Protein 3RKV (pdb70)

Sequence (147 aa):
LKSVEALRQKGNELFVQKDYKEAIDAYRDALTRLDTLILREKPGEPEWVELDRKNIPLYANMSQCYLNIGDLHEAEETSSEVLKREETNEKALFRRAKARIAAWKLDEAEEDLKLLLRRNHPAAASVVAREMKIVTERRAEKKADSRV

InterPro domains:
  IPR011990 Tetratricopeptide-like helical domain superfamily [G3DSA:1.25.40.10] (182-342)
  IPR011990 Tetratricopeptide-like helical domain superfamily [SSF48452] (187-310)
  IPR019734 Tetratricopeptide repeat [PF13181] (244-275)
  IPR019734 Tetratricopeptide repeat [SM00028] (191-224)
  IPR019734 Tetratricopeptide repeat [SM00028] (243-276)
  IPR019734 Tetratricopeptide repeat [SM00028] (277-310)
  IPR039663 AIP/AIPL1/TTC9 [PTHR11242] (50-342)
  IPR046357 Peptidyl-prolyl cis-trans isomerase domain superfamily [G3DSA:3.10.50.40] (4-178)
  IPR056277 AIP/AIPL, N-terminal FKBP-type PPIase domain [PF23322] (7-168)

Solvent-accessible surface area: 9041 Å² total; per-residue (Å²): 114,184,61,8,77,55,34,66,78,113,0,47,107,35,61,115,115,161,65,50,151,87,0,11,92,8,1,98,57,0,18,83,100,0,72,65,36,11,141,182,62,157,112,52,88,97,103,76,64,105,25,13,99,88,10,16,53,2,38,20,36,0,0,40,0,21,31,66,76,54,46,53,114,53,2,12,74,4,1,25,38,1,15,148,80,59,136,55,37,73,136,3,0,46,46,36,0,82,0,26,8,48,33,107,80,17,102,67,0,32,108,3,0,114,46,2,72,176,59,48,104,104,9,51,86,50,8,66,118,5,50,127,60,1,79,78,69,94,61,86,120,137,60,99,73,205,156

Structure (mmCIF, N/CA/C/O backbone):
data_3RKV
#
_entry.id   3RKV
#
_cell.length_a   42.025
_cell.length_b   84.674
_cell.length_c   110.731
_cell.angle_alpha   90.000
_cell.angle_beta   90.000
_cell.angle_gamma   90.000
#
_symmetry.space_group_name_H-M   'I 2 2 2'
#
loop_
_entity.id
_entity.type
_entity.pdbx_description
1 polymer 'putative peptidylprolyl isomerase'
2 water water
#
loop_
_atom_site.group_PDB
_atom_site.id
_atom_site.type_symbol
_atom_site.label_atom_id
_atom_site.label_alt_id
_atom_site.label_comp_id
_atom_site.label_asym_id
_atom_site.label_entity_id
_atom_sit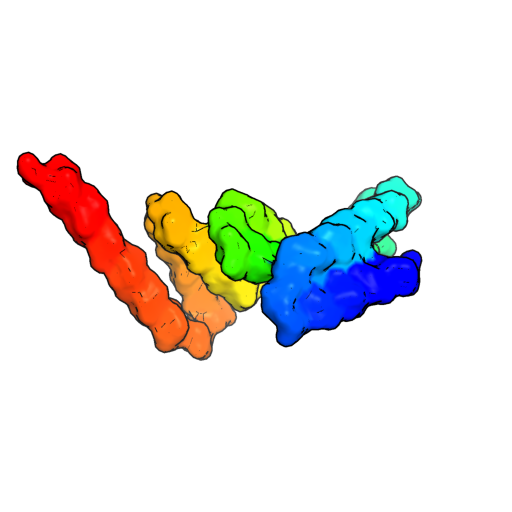e.label_seq_id
_atom_site.pdbx_PDB_ins_code
_atom_site.Cartn_x
_atom_site.Cartn_y
_atom_site.Cartn_z
_atom_site.occupancy
_atom_site.B_iso_or_equiv
_atom_site.auth_seq_id
_atom_site.auth_comp_id
_atom_site.auth_asym_id
_atom_site.auth_atom_id
_atom_site.pdbx_PDB_model_num
ATOM 1 N N . LEU A 1 8 ? 11.031 37.198 49.329 1.00 91.89 188 LEU A N 1
ATOM 2 C CA . LEU A 1 8 ? 10.044 36.236 48.714 1.00 89.48 188 LEU A CA 1
ATOM 3 C C . LEU A 1 8 ? 8.709 36.908 48.310 1.00 87.90 188 LEU A C 1
ATOM 4 O O . LEU A 1 8 ? 8.067 36.490 47.350 1.00 84.93 188 LEU A O 1
ATOM 9 N N . LYS A 1 9 ? 8.298 37.925 49.064 1.00 90.60 189 LYS A N 1
ATOM 10 C CA . LYS A 1 9 ? 7.197 38.819 48.677 1.00 89.97 189 LYS A CA 1
ATOM 11 C C . LYS A 1 9 ? 7.757 40.126 48.069 1.00 89.27 189 LYS A C 1
ATOM 12 O O . LYS A 1 9 ? 7.009 40.931 47.514 1.00 88.86 189 LYS A O 1
ATOM 18 N N . SER A 1 10 ? 9.062 40.337 48.194 1.00 89.12 190 SER A N 1
ATOM 19 C CA . SER A 1 10 ? 9.756 41.348 47.409 1.00 88.28 190 SER A CA 1
ATOM 20 C C . SER A 1 10 ? 9.747 40.959 45.940 1.00 83.06 190 SER A C 1
ATOM 21 O O . SER A 1 10 ? 9.800 41.818 45.064 1.00 82.76 190 SER A O 1
ATOM 24 N N . VAL A 1 11 ? 9.699 39.657 45.677 1.00 79.10 191 VAL A N 1
ATOM 25 C CA . VAL A 1 11 ? 9.757 39.135 44.318 1.00 74.44 191 VAL A CA 1
ATOM 26 C C . VAL A 1 11 ? 8.369 39.132 43.698 1.00 71.32 191 VAL A C 1
ATOM 27 O O . VAL A 1 11 ? 8.192 39.478 42.542 1.00 68.73 191 VAL A O 1
ATOM 31 N N . GLU A 1 12 ? 7.388 38.695 44.465 1.00 70.91 192 GLU A N 1
ATOM 32 C CA . GLU A 1 12 ? 6.042 38.764 44.000 1.00 69.34 192 GLU A CA 1
ATOM 33 C C . GLU A 1 12 ? 5.767 40.232 43.609 1.00 69.21 192 GLU A C 1
ATOM 34 O O . GLU A 1 12 ? 5.238 40.499 42.548 1.00 66.87 192 GLU A O 1
ATOM 40 N N . ALA A 1 13 ? 6.197 41.176 44.430 1.00 71.41 193 ALA A N 1
ATOM 41 C CA . ALA A 1 13 ? 5.882 42.582 44.196 1.00 73.01 193 ALA A CA 1
ATOM 42 C C . ALA A 1 13 ? 6.441 43.050 42.868 1.00 70.87 193 ALA A C 1
ATOM 43 O O . ALA A 1 13 ? 5.791 43.783 42.110 1.00 71.33 193 ALA A O 1
ATOM 45 N N . LEU A 1 14 ? 7.658 42.646 42.581 1.00 69.16 194 LEU A N 1
ATOM 46 C CA . LEU A 1 14 ? 8.272 43.069 41.338 1.00 67.60 194 LEU A CA 1
ATOM 47 C C . LEU A 1 14 ? 7.674 42.341 40.125 1.00 63.53 194 LEU A C 1
ATOM 48 O O . LEU A 1 14 ? 7.594 42.910 39.037 1.00 61.86 194 LEU A O 1
ATOM 53 N N . ARG A 1 15 ? 7.251 41.091 40.314 1.00 61.40 195 ARG A N 1
ATOM 54 C CA . ARG A 1 15 ? 6.526 40.402 39.253 1.00 59.05 195 ARG A CA 1
ATOM 55 C C . ARG A 1 15 ? 5.306 41.249 38.896 1.00 59.04 195 ARG A C 1
ATOM 56 O O . ARG A 1 15 ? 5.056 41.586 37.737 1.00 57.73 195 ARG A O 1
ATOM 64 N N . GLN A 1 16 ? 4.583 41.610 39.935 1.00 60.73 196 GLN A N 1
ATOM 65 C CA . GLN A 1 16 ? 3.416 42.443 39.801 1.00 61.95 196 GLN A CA 1
ATOM 66 C C . GLN A 1 16 ? 3.669 43.792 39.156 1.00 63.05 196 GLN A C 1
ATOM 67 O O . GLN A 1 16 ? 2.822 44.247 38.386 1.00 63.25 196 GLN A O 1
ATOM 73 N N . LYS A 1 17 ? 4.810 44.409 39.461 1.00 64.14 197 LYS A N 1
ATOM 74 C CA . LYS A 1 17 ? 5.187 45.656 38.829 1.00 66.21 197 LYS A CA 1
ATOM 75 C C . LYS A 1 17 ? 5.474 45.419 37.337 1.00 63.54 197 LYS A C 1
ATOM 76 O O . LYS A 1 17 ? 4.893 46.071 36.478 1.00 64.79 197 LYS A O 1
ATOM 82 N N . GLY A 1 18 ? 6.332 44.473 37.014 1.00 61.03 198 GLY A N 1
ATOM 83 C CA . GLY A 1 18 ? 6.497 44.038 35.594 1.00 58.47 198 GLY A CA 1
ATOM 84 C C . GLY A 1 18 ? 5.177 43.826 34.848 1.00 56.75 198 GLY A C 1
ATOM 85 O O . GLY A 1 18 ? 5.000 44.304 33.724 1.00 56.55 198 GLY A O 1
ATOM 86 N N . ASN A 1 19 ? 4.238 43.142 35.498 1.00 55.50 199 ASN A N 1
ATOM 87 C CA . ASN A 1 19 ? 2.943 42.891 34.909 1.00 54.23 199 ASN A CA 1
ATOM 88 C C . ASN A 1 19 ? 2.172 44.140 34.691 1.00 56.35 199 ASN A C 1
ATOM 89 O O . ASN A 1 19 ? 1.440 44.229 33.733 1.00 55.59 199 ASN A O 1
ATOM 94 N N . GLU A 1 20 ? 2.334 45.109 35.580 1.00 59.27 200 GLU A N 1
ATOM 95 C CA . GLU A 1 20 ? 1.705 46.426 35.368 1.00 62.31 200 GLU A CA 1
ATOM 96 C C . GLU A 1 20 ? 2.270 47.136 34.150 1.00 62.58 200 GLU A C 1
ATOM 97 O O . GLU A 1 20 ? 1.529 47.783 33.388 1.00 64.38 200 GLU A O 1
ATOM 103 N N . LEU A 1 21 ? 3.587 47.057 33.989 1.00 61.78 201 LEU A N 1
ATOM 104 C CA . LEU A 1 21 ? 4.259 47.765 32.898 1.00 62.98 201 LEU A CA 1
ATOM 105 C C . LEU A 1 21 ? 3.867 47.108 31.584 1.00 60.42 201 LEU A C 1
ATOM 106 O O . LEU A 1 21 ? 3.628 47.783 30.577 1.00 61.55 201 LEU A O 1
ATOM 111 N N . PHE A 1 22 ? 3.762 45.792 31.616 1.00 57.15 202 PHE A N 1
ATOM 112 C CA . PHE A 1 22 ? 3.384 45.065 30.434 1.00 55.95 202 PHE A CA 1
ATOM 113 C C . PHE A 1 22 ? 2.028 45.480 29.833 1.00 55.97 202 PHE A C 1
ATOM 114 O O . PHE A 1 22 ? 1.899 45.724 28.657 1.00 55.72 202 PHE A O 1
ATOM 122 N N . VAL A 1 23 ? 1.004 45.496 30.645 1.00 57.20 203 VAL A N 1
ATOM 123 C CA . VAL A 1 23 ? -0.312 45.893 30.188 1.00 59.53 203 VAL A CA 1
ATOM 124 C C . VAL A 1 23 ? -0.366 47.357 29.695 1.00 63.52 203 VAL A C 1
ATOM 125 O O . VAL A 1 23 ? -1.294 47.745 28.972 1.00 64.30 203 VAL A O 1
ATOM 129 N N . GLN A 1 24 ? 0.642 48.164 30.022 1.00 66.21 204 GLN A N 1
ATOM 130 C CA . GLN A 1 24 ? 0.708 49.507 29.437 1.00 70.83 204 GLN A CA 1
ATOM 131 C C . GLN A 1 24 ? 1.653 49.621 28.266 1.00 70.53 204 GLN A C 1
ATOM 132 O O . GLN A 1 24 ? 2.060 50.741 27.933 1.00 73.27 204 GLN A O 1
ATOM 138 N N . LYS A 1 25 ? 1.972 48.498 27.628 1.00 67.33 205 LYS A N 1
ATOM 139 C CA . LYS A 1 25 ? 2.927 48.470 26.494 1.00 68.39 205 LYS A CA 1
ATOM 140 C C . LYS A 1 25 ? 4.296 49.118 26.782 1.00 70.03 205 LYS A C 1
ATOM 141 O O . LYS A 1 25 ? 4.994 49.507 25.839 1.00 71.02 205 LYS A O 1
ATOM 147 N N . ASP A 1 26 ? 4.683 49.216 28.055 1.00 70.92 206 ASP A N 1
ATOM 148 C CA . ASP A 1 26 ? 5.964 49.795 28.422 1.00 73.83 206 ASP A CA 1
ATOM 149 C C . ASP A 1 26 ? 6.954 48.694 28.762 1.00 71.41 206 ASP A C 1
ATOM 150 O O . ASP A 1 26 ? 7.318 48.491 29.922 1.00 72.24 206 ASP A O 1
ATOM 155 N N . TYR A 1 27 ? 7.416 48.017 27.703 1.00 69.81 207 TYR A N 1
ATOM 156 C CA . TYR A 1 27 ? 8.026 46.674 27.789 1.00 66.49 207 TYR A CA 1
ATOM 157 C C . TYR A 1 27 ? 9.467 46.659 28.293 1.00 67.53 207 TYR A C 1
ATOM 158 O O . TYR A 1 27 ? 9.859 45.677 28.946 1.00 65.88 207 TYR A O 1
ATOM 167 N N . LYS A 1 28 ? 10.245 47.699 27.979 1.00 70.70 208 LYS A N 1
ATOM 168 C CA . LYS A 1 28 ? 11.644 47.823 28.439 1.00 73.00 208 LYS A CA 1
ATOM 169 C C . LYS A 1 28 ? 11.737 47.657 29.962 1.00 73.22 208 LYS A C 1
ATOM 170 O O . LYS A 1 28 ? 12.503 46.853 30.495 1.00 72.09 208 LYS A O 1
ATOM 176 N N . GLU A 1 29 ? 10.919 48.449 30.642 1.00 75.06 209 GLU A N 1
ATOM 177 C CA . GLU A 1 29 ? 10.880 48.509 32.096 1.00 75.52 209 GLU A CA 1
ATOM 178 C C . GLU A 1 29 ? 10.236 47.267 32.665 1.00 71.36 209 GLU A C 1
ATOM 179 O O . GLU A 1 29 ? 10.595 46.865 33.765 1.00 71.63 209 GLU A O 1
ATOM 185 N N . ALA A 1 30 ? 9.283 46.670 31.944 1.00 67.74 210 ALA A N 1
ATOM 186 C CA . ALA A 1 30 ? 8.718 45.395 32.386 1.00 64.26 210 ALA A CA 1
ATOM 187 C C . ALA A 1 30 ? 9.836 44.413 32.581 1.00 62.64 210 ALA A C 1
ATOM 188 O O . ALA A 1 30 ? 9.882 43.732 33.603 1.00 62.47 210 ALA A O 1
ATOM 190 N N . ILE A 1 31 ? 10.737 44.356 31.593 1.00 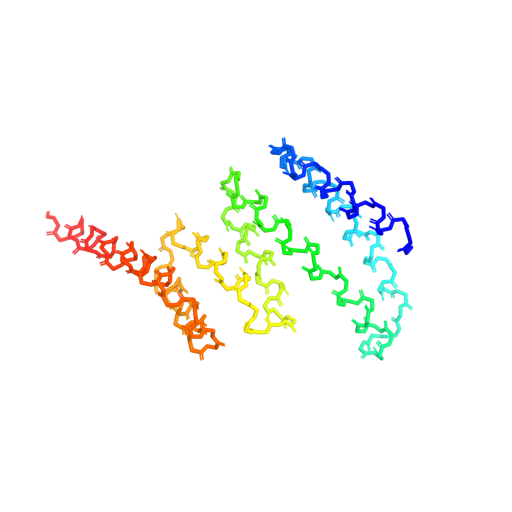62.01 211 ILE A N 1
ATOM 191 C CA . ILE A 1 31 ? 11.900 43.478 31.614 1.00 60.93 211 ILE A CA 1
ATOM 192 C C . ILE A 1 31 ? 12.811 43.767 32.776 1.00 62.97 211 ILE A C 1
ATOM 193 O O . ILE A 1 31 ? 13.198 42.849 33.490 1.00 62.34 211 ILE A O 1
ATOM 198 N N . ASP A 1 32 ? 13.178 45.029 32.955 1.00 65.71 212 ASP A N 1
ATOM 199 C CA . ASP A 1 32 ? 14.032 45.377 34.082 1.00 69.06 212 ASP A CA 1
ATOM 200 C C . ASP A 1 32 ? 13.375 45.034 35.429 1.00 68.38 212 ASP A C 1
ATOM 201 O O . ASP A 1 32 ? 14.062 44.633 36.347 1.00 69.29 212 ASP A O 1
ATOM 206 N N . ALA A 1 33 ? 12.055 45.141 35.532 1.00 66.87 213 ALA A N 1
ATOM 207 C CA . ALA A 1 33 ? 11.352 44.692 36.732 1.00 66.75 213 ALA A CA 1
ATOM 208 C C . ALA A 1 33 ? 11.408 43.168 36.844 1.00 64.56 213 ALA A C 1
ATOM 209 O O . ALA A 1 33 ? 11.638 42.620 37.937 1.00 65.21 213 ALA A O 1
ATOM 211 N N . TYR 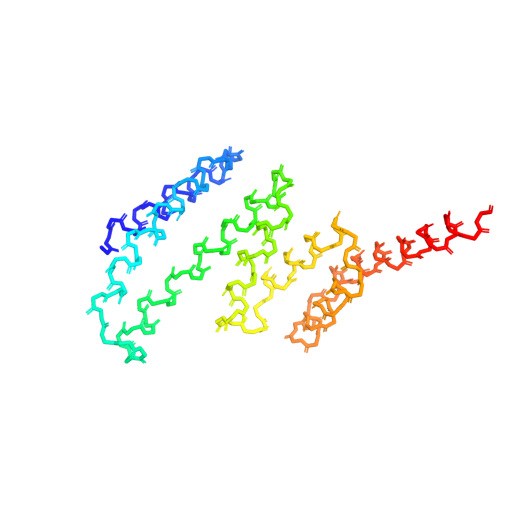A 1 34 ? 11.189 42.468 35.735 1.00 61.94 214 TYR A N 1
ATOM 212 C CA . TYR A 1 34 ? 11.167 41.018 35.813 1.00 60.13 214 TYR A CA 1
ATOM 213 C C . TYR A 1 34 ? 12.572 40.513 36.048 1.00 62.01 214 TYR A C 1
ATOM 214 O O . TYR A 1 34 ? 12.753 39.527 36.746 1.00 61.56 214 TYR A O 1
ATOM 223 N N . ARG A 1 35 ? 13.554 41.202 35.462 1.00 64.92 215 ARG A N 1
ATOM 224 C CA . ARG A 1 35 ? 14.970 40.807 35.524 1.00 67.73 215 ARG A CA 1
ATOM 225 C C . ARG A 1 35 ? 15.514 40.963 36.946 1.00 70.23 215 ARG A C 1
ATOM 226 O O . ARG A 1 35 ? 16.440 40.261 37.375 1.00 71.27 215 ARG A O 1
ATOM 234 N N . ASP A 1 36 ? 14.915 41.905 37.657 1.00 72.00 216 ASP A N 1
ATOM 235 C CA . ASP A 1 36 ? 15.205 42.164 39.042 1.00 74.57 216 ASP A CA 1
ATOM 236 C C . ASP A 1 36 ? 14.506 41.167 39.969 1.00 72.47 216 ASP A C 1
ATOM 237 O O . ASP A 1 36 ? 15.102 40.703 40.912 1.00 74.01 216 ASP A O 1
ATOM 242 N N . ALA A 1 37 ? 13.265 40.795 39.681 1.00 69.40 217 ALA A N 1
ATOM 243 C CA . ALA A 1 37 ? 12.613 39.682 40.408 1.00 67.65 217 ALA A CA 1
ATOM 244 C C . ALA A 1 37 ? 13.422 38.368 40.304 1.00 66.07 217 ALA A C 1
ATOM 245 O O . ALA A 1 37 ? 13.635 37.648 41.295 1.00 67.04 217 ALA A O 1
ATOM 247 N N . LEU A 1 38 ? 13.873 38.087 39.087 1.00 63.99 218 LEU A N 1
ATOM 248 C CA . LEU A 1 38 ? 14.820 36.999 38.772 1.00 62.94 218 LEU A CA 1
ATOM 249 C C . LEU A 1 38 ? 16.103 37.009 39.640 1.00 66.55 218 LEU A C 1
ATOM 250 O O . LEU A 1 38 ? 16.527 35.962 40.153 1.00 65.83 218 LEU A O 1
ATOM 255 N N . THR A 1 39 ? 16.702 38.194 39.788 1.00 69.27 219 THR A N 1
ATOM 256 C CA . THR A 1 39 ? 17.937 38.346 40.543 1.00 73.47 219 THR A CA 1
ATOM 257 C C . THR A 1 39 ? 17.717 37.983 42.026 1.00 75.46 219 THR A C 1
ATOM 258 O O . THR A 1 39 ? 18.461 37.189 42.590 1.00 76.78 219 THR A O 1
ATOM 262 N N . ARG A 1 40 ? 16.685 38.546 42.643 1.00 75.81 220 ARG A N 1
ATOM 263 C CA . ARG A 1 40 ? 16.369 38.243 44.034 1.00 77.80 220 ARG A CA 1
ATOM 264 C C . ARG A 1 40 ? 16.035 36.795 44.228 1.00 75.82 220 ARG A C 1
ATOM 265 O O . ARG A 1 40 ? 16.455 36.173 45.175 1.00 77.88 220 ARG A O 1
ATOM 273 N N . LEU A 1 41 ? 15.227 36.270 43.331 1.00 73.17 221 LEU A N 1
ATOM 274 C CA . LEU A 1 41 ? 14.740 34.905 43.440 1.00 71.76 221 LEU A CA 1
ATOM 275 C C . LEU A 1 41 ? 15.900 33.917 43.358 1.00 72.92 221 LEU A C 1
ATOM 276 O O . LEU A 1 41 ? 15.840 32.837 43.936 1.00 73.28 221 LEU A O 1
ATOM 281 N N . ASP A 1 42 ? 16.947 34.309 42.639 1.00 73.80 222 ASP A N 1
ATOM 282 C CA . ASP A 1 42 ? 18.172 33.528 42.520 1.00 75.67 222 ASP A CA 1
ATOM 283 C C . ASP A 1 42 ? 18.868 33.376 43.864 1.00 78.94 222 ASP A C 1
ATOM 284 O O . ASP A 1 42 ? 19.129 32.262 44.325 1.00 79.79 222 ASP A O 1
ATOM 289 N N . THR A 1 43 ? 19.158 34.515 44.489 1.00 81.06 223 THR A N 1
ATOM 290 C CA . THR A 1 43 ? 19.798 34.537 45.785 1.00 84.67 223 THR A CA 1
ATOM 291 C C . THR A 1 43 ? 19.027 33.622 46.723 1.00 84.42 223 THR A C 1
ATOM 292 O O . THR A 1 43 ? 19.645 32.930 47.521 1.00 88.01 223 THR A O 1
ATOM 296 N N . LEU A 1 44 ? 17.696 33.604 46.643 1.00 80.96 224 LEU A N 1
ATOM 297 C CA . LEU A 1 44 ? 16.915 32.729 47.523 1.00 81.00 224 LEU A CA 1
ATOM 298 C C . LEU A 1 44 ? 17.100 31.248 47.189 1.00 79.57 224 LEU A C 1
ATOM 299 O O . LEU A 1 44 ? 17.004 30.400 48.087 1.00 80.91 224 LEU A O 1
ATOM 304 N N . ILE A 1 45 ? 17.344 30.949 45.906 1.00 76.50 225 ILE A N 1
ATOM 305 C CA . ILE A 1 45 ? 17.574 29.573 45.432 1.00 75.57 225 ILE A CA 1
ATOM 306 C C . ILE A 1 45 ? 18.988 29.091 45.853 1.00 78.76 225 ILE A C 1
ATOM 307 O O . ILE A 1 45 ? 19.156 27.967 46.352 1.00 80.10 225 ILE A O 1
ATOM 312 N N . LEU A 1 46 ? 19.988 29.958 45.689 1.00 80.07 226 LEU A N 1
ATOM 313 C CA . LEU A 1 46 ? 21.386 29.640 46.081 1.00 83.47 226 LEU A CA 1
ATOM 314 C C . LEU A 1 46 ? 21.541 29.196 47.540 1.00 86.92 226 LEU A C 1
ATOM 315 O O . LEU A 1 46 ? 22.452 28.439 47.862 1.00 89.56 226 LEU A O 1
ATOM 320 N N . ARG A 1 47 ? 20.645 29.669 48.403 1.00 87.10 227 ARG A N 1
ATOM 321 C CA . ARG A 1 47 ? 20.595 29.261 49.823 1.00 90.76 227 ARG A CA 1
ATOM 322 C C . ARG A 1 47 ? 20.060 27.825 50.080 1.00 89.43 227 ARG A C 1
ATOM 323 O O . ARG A 1 47 ? 20.450 27.180 51.067 1.00 93.47 227 ARG A O 1
ATOM 331 N N . GLU A 1 48 ? 19.177 27.331 49.214 1.00 84.39 228 GLU A N 1
ATOM 332 C CA . GLU A 1 48 ? 18.547 26.020 49.419 1.00 83.21 228 GLU A CA 1
ATOM 333 C C . GLU A 1 48 ? 19.466 24.898 48.994 1.00 83.02 228 GLU A C 1
ATOM 334 O O . GLU A 1 48 ? 20.367 25.115 48.176 1.00 82.60 228 GLU A O 1
ATOM 340 N N . LYS A 1 49 ? 19.276 23.712 49.572 1.00 83.22 229 LYS A N 1
ATOM 341 C CA . LYS A 1 49 ? 20.049 22.555 49.144 1.00 83.03 229 LYS A CA 1
ATOM 342 C C . LYS A 1 49 ? 19.588 22.185 47.726 1.00 77.66 229 LYS A C 1
ATOM 343 O O . LYS A 1 49 ? 18.389 22.104 47.465 1.00 75.78 229 LYS A O 1
ATOM 349 N N . PRO A 1 50 ? 20.542 21.995 46.799 1.00 75.76 230 PRO A N 1
ATOM 350 C CA . PRO A 1 50 ? 20.204 21.936 45.391 1.00 70.85 230 PRO A CA 1
ATOM 351 C C . PRO A 1 50 ? 19.446 20.682 44.974 1.00 69.41 230 PRO A C 1
ATOM 352 O O . PRO A 1 50 ? 19.836 19.579 45.291 1.00 71.11 230 PRO A O 1
ATOM 356 N N . GLY A 1 51 ? 18.327 20.870 44.282 1.00 66.55 231 GLY A N 1
ATOM 357 C CA . GLY A 1 51 ? 17.530 19.751 43.824 1.00 66.12 231 GLY A CA 1
ATOM 358 C C . GLY A 1 51 ? 16.479 19.279 44.791 1.00 68.24 231 GLY A C 1
ATOM 359 O O . GLY A 1 51 ? 15.549 18.608 44.376 1.00 67.70 231 GLY A O 1
ATOM 360 N N . GLU A 1 52 ? 16.599 19.621 46.079 1.00 72.48 232 GLU A N 1
ATOM 361 C CA . GLU A 1 52 ? 15.650 19.138 47.104 1.00 75.01 232 GLU A CA 1
ATOM 362 C C . GLU A 1 52 ? 14.258 19.719 46.771 1.00 72.26 232 GLU A C 1
ATOM 363 O O . GLU A 1 52 ? 14.149 20.622 45.933 1.00 68.92 232 GLU A O 1
ATOM 369 N N . PRO A 1 53 ? 13.183 19.183 47.383 1.00 73.85 233 PRO A N 1
ATOM 370 C CA . PRO A 1 53 ? 11.844 19.677 46.994 1.00 70.58 233 PRO A CA 1
ATOM 371 C C . PRO A 1 53 ? 11.691 21.180 47.186 1.00 68.65 233 PRO A C 1
ATOM 372 O O . PRO A 1 53 ? 11.087 21.842 46.331 1.00 65.02 233 PRO A O 1
ATOM 376 N N . GLU A 1 54 ? 12.298 21.715 48.241 1.00 71.53 234 GLU A N 1
ATOM 377 C CA . GLU A 1 54 ? 12.282 23.166 48.498 1.00 71.41 234 GLU A CA 1
ATOM 378 C C . GLU A 1 54 ? 12.978 23.967 47.373 1.00 68.50 234 GLU A C 1
ATOM 379 O O . GLU A 1 54 ? 12.634 25.120 47.092 1.00 67.35 234 GLU A O 1
ATOM 385 N N . TRP A 1 55 ? 13.953 23.346 46.714 1.00 67.91 235 TRP A N 1
ATOM 386 C CA . TRP A 1 55 ? 14.655 23.975 45.617 1.00 64.26 235 TRP A CA 1
ATOM 387 C C . TRP A 1 55 ? 13.701 24.133 44.441 1.00 59.47 235 TRP A C 1
ATOM 388 O O . TRP A 1 55 ? 13.557 25.211 43.861 1.00 54.54 235 TRP A O 1
ATOM 399 N N . VAL A 1 56 ? 13.039 23.036 44.104 1.00 58.98 236 VAL A N 1
ATOM 400 C CA . VAL A 1 56 ? 12.150 22.967 42.937 1.00 55.44 236 VAL A CA 1
ATOM 401 C C . VAL A 1 56 ? 11.065 24.017 43.009 1.00 55.29 236 VAL A C 1
ATOM 402 O O . VAL A 1 56 ? 10.738 24.703 42.030 1.00 52.90 236 VAL A O 1
ATOM 406 N N . GLU A 1 57 ? 10.468 24.142 44.189 1.00 59.40 237 GLU A N 1
ATOM 407 C CA . GLU A 1 57 ? 9.301 24.998 44.320 1.00 59.40 237 GLU A CA 1
ATOM 408 C C . GLU A 1 57 ? 9.739 26.445 44.264 1.00 58.06 237 GLU A C 1
ATOM 409 O O . GLU A 1 57 ? 9.027 27.258 43.686 1.00 57.15 237 GLU A O 1
ATOM 415 N N . LEU A 1 58 ? 10.905 26.779 44.800 1.00 59.34 238 LEU A N 1
ATOM 416 C CA . LEU A 1 58 ? 11.454 28.126 44.575 1.00 59.05 238 LEU A CA 1
ATOM 417 C C . LEU A 1 58 ? 11.785 28.332 43.093 1.00 56.21 238 LEU A C 1
ATOM 418 O O . LEU A 1 58 ? 11.588 29.434 42.555 1.00 55.15 238 LEU A O 1
ATOM 423 N N . ASP A 1 59 ? 12.284 27.283 42.422 1.00 55.59 239 ASP A N 1
ATOM 424 C CA . ASP A 1 59 ? 12.720 27.395 41.025 1.00 53.44 239 ASP A CA 1
ATOM 425 C C . ASP A 1 59 ? 11.545 27.507 40.041 1.00 51.19 239 ASP A C 1
ATOM 426 O O . ASP A 1 59 ? 11.674 28.199 39.026 1.00 49.09 239 ASP A O 1
ATOM 431 N N . ARG A 1 60 ? 10.418 26.864 40.347 1.00 51.81 240 ARG A N 1
ATOM 432 C CA . ARG A 1 60 ? 9.208 26.996 39.517 1.00 51.32 240 ARG A CA 1
ATOM 433 C C . ARG A 1 60 ? 8.781 28.432 39.355 1.00 49.48 240 ARG A C 1
ATOM 434 O O . ARG A 1 60 ? 8.131 28.779 38.369 1.00 48.33 240 ARG A O 1
ATOM 442 N N . LYS A 1 61 ? 9.152 29.268 40.305 1.00 50.08 241 LYS A N 1
ATOM 443 C CA . LYS A 1 61 ? 8.786 30.665 40.250 1.00 50.02 241 LYS A CA 1
ATOM 444 C C . LYS A 1 61 ? 9.497 31.421 39.146 1.00 48.96 241 LYS A C 1
ATOM 445 O O . LYS A 1 61 ? 9.138 32.570 38.842 1.00 49.24 241 LYS A O 1
ATOM 451 N N . ASN A 1 62 ? 10.527 30.827 38.558 1.00 48.17 242 ASN A N 1
ATOM 452 C CA . ASN A 1 62 ? 11.175 31.483 37.452 1.00 47.05 242 ASN A CA 1
ATOM 453 C C . ASN A 1 62 ? 10.294 31.483 36.234 1.00 44.66 242 ASN A C 1
ATOM 454 O O . ASN A 1 62 ? 10.471 32.326 35.370 1.00 45.73 242 ASN A O 1
ATOM 459 N N . ILE A 1 63 ? 9.387 30.511 36.134 1.00 43.43 243 ILE A N 1
ATOM 460 C CA . ILE A 1 63 ? 8.658 30.232 34.885 1.00 41.41 243 ILE A CA 1
ATOM 461 C C . ILE A 1 63 ? 7.774 31.375 34.453 1.00 41.31 243 ILE A C 1
ATOM 462 O O . ILE A 1 63 ? 7.821 31.794 33.287 1.00 42.17 243 ILE A O 1
ATOM 467 N N . PRO A 1 64 ? 6.960 31.893 35.365 1.00 41.45 244 PRO A N 1
ATOM 468 C CA . PRO A 1 64 ? 6.166 33.050 34.945 1.00 41.86 244 PRO A CA 1
ATOM 469 C C . PRO A 1 64 ? 7.052 34.211 34.581 1.00 42.94 244 PRO A C 1
ATOM 470 O O . PRO A 1 64 ? 6.691 35.001 33.747 1.00 44.49 244 PRO A O 1
ATOM 474 N N . LEU A 1 65 ? 8.197 34.338 35.230 1.00 43.69 245 LEU A N 1
ATOM 475 C CA . LEU A 1 65 ? 9.069 35.471 34.999 1.00 44.84 245 LEU A CA 1
ATOM 476 C C . LEU A 1 65 ? 9.759 35.390 33.649 1.00 43.55 245 LEU A C 1
ATOM 477 O O . LEU A 1 65 ? 9.804 36.339 32.869 1.00 44.14 245 LEU A O 1
ATOM 482 N N . TYR A 1 66 ? 10.298 34.250 33.334 1.00 43.01 246 TYR A N 1
ATOM 483 C CA . TYR A 1 66 ? 10.882 34.134 31.985 1.00 42.11 246 TYR A CA 1
ATOM 484 C C . TYR A 1 66 ? 9.779 34.160 30.862 1.00 40.96 246 TYR A C 1
ATOM 485 O O . TYR A 1 66 ? 10.018 34.669 29.737 1.00 42.26 246 TYR A O 1
ATOM 494 N N . ALA A 1 67 ? 8.594 33.644 31.160 1.00 38.83 247 ALA A N 1
ATOM 495 C CA . ALA A 1 67 ? 7.515 33.606 30.165 1.00 39.22 247 ALA A CA 1
ATOM 496 C C . ALA A 1 67 ? 7.161 35.067 29.790 1.00 40.31 247 ALA A C 1
ATOM 497 O O . ALA A 1 67 ? 7.262 35.480 28.628 1.00 40.57 247 ALA A O 1
ATOM 499 N N . ASN A 1 68 ? 6.829 35.855 30.811 1.00 42.48 248 ASN A N 1
ATOM 500 C CA . ASN A 1 68 ? 6.434 37.269 30.644 1.00 44.87 248 ASN A CA 1
ATOM 501 C C . ASN A 1 68 ? 7.474 38.077 29.893 1.00 46.29 248 ASN A C 1
ATOM 502 O O . ASN A 1 68 ? 7.176 38.820 28.974 1.00 47.65 248 ASN A O 1
ATOM 507 N N . MET A 1 69 ? 8.698 37.879 30.296 1.00 47.49 249 MET A N 1
ATOM 508 C CA . MET A 1 69 ? 9.851 38.536 29.733 1.00 50.28 249 MET A CA 1
ATOM 509 C C . MET A 1 69 ? 10.122 38.161 28.278 1.00 49.73 249 MET A C 1
ATOM 510 O O . MET A 1 69 ? 10.653 38.966 27.503 1.00 50.19 249 MET A O 1
ATOM 515 N N . SER A 1 70 ? 9.876 36.895 27.923 1.00 48.14 250 SER A N 1
ATOM 516 C CA . SER A 1 70 ? 10.161 36.483 26.550 1.00 48.71 250 SER A CA 1
ATOM 517 C C . SER A 1 70 ? 9.235 37.218 25.633 1.00 47.94 250 SER A C 1
ATOM 518 O O . SER A 1 70 ? 9.618 37.617 24.586 1.00 49.36 250 SER A O 1
ATOM 521 N N . GLN A 1 71 ? 8.003 37.395 26.030 1.00 46.96 251 GLN A N 1
ATOM 522 C CA . GLN A 1 71 ? 7.092 38.166 25.197 1.00 47.92 251 GLN A CA 1
ATOM 523 C C . GLN A 1 71 ? 7.532 39.622 25.027 1.00 50.43 251 GLN A C 1
ATOM 524 O O . GLN A 1 71 ? 7.306 40.212 23.950 1.00 51.39 251 GLN A O 1
ATOM 530 N N . CYS A 1 72 ? 8.070 40.202 26.117 1.00 50.91 252 CYS A N 1
ATOM 531 C CA . CYS A 1 72 ? 8.546 41.586 26.134 1.00 52.90 252 CYS A CA 1
ATOM 532 C C . CYS A 1 72 ? 9.634 41.645 25.110 1.00 54.18 252 CYS A C 1
ATOM 533 O O . CYS A 1 72 ? 9.668 42.525 24.265 1.00 56.21 252 CYS A O 1
ATOM 536 N N . TYR A 1 73 ? 10.540 40.685 25.178 1.00 53.55 253 TYR A N 1
ATOM 537 C CA . TYR A 1 73 ? 11.652 40.662 24.222 1.00 54.70 253 TYR A CA 1
ATOM 538 C C . TYR A 1 73 ? 11.152 40.539 22.797 1.00 55.53 253 TYR A C 1
ATOM 539 O O . TYR A 1 73 ? 11.558 41.281 21.916 1.00 58.65 253 TYR A O 1
ATOM 548 N N . LEU A 1 74 ? 10.218 39.634 22.591 1.00 54.41 254 LEU A N 1
ATOM 549 C CA . LEU A 1 74 ? 9.560 39.488 21.288 1.00 55.39 254 LEU A CA 1
ATOM 550 C C . LEU A 1 74 ? 9.068 40.857 20.868 1.00 57.85 254 LEU A C 1
ATOM 551 O O . LEU A 1 74 ? 9.505 41.365 19.834 1.00 60.66 254 LEU A O 1
ATOM 556 N N . ASN A 1 75 ? 8.278 41.494 21.735 1.00 58.14 255 ASN A N 1
ATOM 557 C CA . ASN A 1 75 ? 7.603 42.757 21.438 1.00 60.44 255 ASN A CA 1
ATOM 558 C C . ASN A 1 75 ? 8.500 43.910 21.000 1.00 63.61 255 ASN A C 1
ATOM 559 O O . ASN A 1 75 ? 8.039 44.845 20.388 1.00 65.57 255 ASN A O 1
ATOM 564 N N . ILE A 1 76 ? 9.790 43.773 21.263 1.00 64.30 256 ILE A N 1
ATOM 565 C CA . ILE A 1 76 ? 10.829 44.804 21.122 1.00 67.30 256 ILE A CA 1
ATOM 566 C C . ILE A 1 76 ? 11.822 44.554 19.973 1.00 68.78 256 ILE A C 1
ATOM 567 O O . ILE A 1 76 ? 12.530 45.468 19.518 1.00 71.50 256 ILE A O 1
ATOM 572 N N . GLY A 1 77 ? 11.951 43.284 19.587 1.00 66.70 257 GLY A N 1
ATOM 573 C CA . GLY A 1 77 ? 12.854 42.893 18.517 1.00 67.94 257 GLY A CA 1
ATOM 574 C C . GLY A 1 77 ? 14.056 42.118 18.992 1.00 67.19 257 GLY A C 1
ATOM 575 O O . GLY A 1 77 ? 15.018 41.937 18.227 1.00 68.49 257 GLY A O 1
ATOM 576 N N . ASP A 1 78 ? 14.029 41.663 20.249 1.00 64.81 258 ASP A N 1
ATOM 577 C CA . ASP A 1 78 ? 15.161 40.890 20.758 1.00 64.41 258 ASP A CA 1
ATOM 578 C C . ASP A 1 78 ? 14.853 39.393 20.692 1.00 60.99 258 ASP A C 1
ATOM 579 O O . ASP A 1 78 ? 14.298 38.781 21.629 1.00 59.04 258 ASP A O 1
ATOM 584 N N . LEU A 1 79 ? 15.269 38.829 19.564 1.00 60.35 259 LEU A N 1
ATOM 585 C CA . LEU A 1 79 ? 14.847 37.527 19.119 1.00 57.44 259 LEU A CA 1
ATOM 586 C C . LEU A 1 79 ? 15.657 36.527 19.847 1.00 55.76 259 LEU A C 1
ATOM 587 O O . LEU A 1 79 ? 15.151 35.483 20.258 1.00 54.32 259 LEU A O 1
ATOM 592 N N . HIS A 1 80 ? 16.917 36.848 20.039 1.00 56.79 260 HIS A N 1
ATOM 593 C CA . HIS A 1 80 ? 17.801 35.937 20.719 1.00 56.49 260 HIS A CA 1
ATOM 594 C C . HIS A 1 80 ? 17.261 35.767 22.125 1.00 54.36 260 HIS A C 1
ATOM 595 O O . HIS A 1 80 ? 16.979 34.647 22.555 1.00 53.51 260 HIS A O 1
ATOM 602 N N . GLU A 1 81 ? 17.021 36.870 22.820 1.00 53.96 261 GLU A N 1
ATOM 603 C CA . GLU A 1 81 ? 16.561 36.758 24.213 1.00 52.17 261 GLU A CA 1
ATOM 604 C C . GLU A 1 81 ? 15.136 36.187 24.336 1.00 48.17 261 GLU A C 1
ATOM 605 O O . GLU A 1 81 ? 14.848 35.420 25.238 1.00 47.01 261 GLU A O 1
ATOM 611 N N . ALA A 1 82 ? 14.251 36.604 23.450 1.00 46.31 262 ALA A N 1
ATOM 612 C CA . ALA A 1 82 ? 12.941 36.063 23.416 1.00 44.41 262 ALA A CA 1
ATOM 613 C C . ALA A 1 82 ? 13.071 34.541 23.369 1.00 43.02 262 ALA A C 1
ATOM 614 O O . ALA A 1 82 ? 12.568 33.870 24.259 1.00 42.47 262 ALA A O 1
ATOM 616 N N . GLU A 1 83 ? 13.828 34.012 22.404 1.00 43.76 263 GLU A N 1
ATOM 617 C CA . GLU A 1 83 ? 14.073 32.592 22.310 1.00 42.57 263 GLU A CA 1
ATOM 618 C C . GLU A 1 83 ? 14.713 32.005 23.540 1.00 42.84 263 GLU A C 1
ATOM 619 O O . GLU A 1 83 ? 14.326 30.920 24.003 1.00 41.29 263 GLU A O 1
ATOM 625 N N . GLU A 1 84 ? 15.699 32.699 24.069 1.00 44.86 264 GLU A N 1
ATOM 626 C CA . GLU A 1 84 ? 16.439 32.183 25.237 1.00 46.91 264 GLU A CA 1
ATOM 627 C C . GLU A 1 84 ? 15.566 32.045 26.472 1.00 45.52 264 GLU A C 1
ATOM 628 O O . GLU A 1 84 ? 15.632 31.034 27.177 1.00 45.21 264 GLU A O 1
ATOM 634 N N . THR A 1 85 ? 14.767 33.076 26.741 1.00 44.48 265 THR A N 1
ATOM 635 C CA . THR A 1 85 ? 13.896 33.066 27.912 1.00 42.87 265 THR A CA 1
ATOM 636 C C . THR A 1 85 ? 12.757 32.072 27.719 1.00 41.95 265 THR A C 1
ATOM 637 O O . THR A 1 85 ? 12.447 31.302 28.626 1.00 43.38 265 THR A O 1
ATOM 641 N N . SER A 1 86 ? 12.155 32.029 26.540 1.00 40.80 266 SER A N 1
ATOM 642 C CA . SER A 1 86 ? 11.266 30.920 26.230 1.00 40.00 266 SER A CA 1
ATOM 643 C C . SER A 1 86 ? 11.949 29.595 26.391 1.00 39.57 266 SER A C 1
ATOM 644 O O . SER A 1 86 ? 11.392 28.686 26.944 1.00 40.39 266 SER A O 1
ATOM 647 N N . SER A 1 87 ? 13.179 29.450 25.992 1.00 40.37 267 SER A N 1
ATOM 648 C CA . SER A 1 87 ? 13.798 28.144 26.263 1.00 41.23 267 SER A CA 1
ATOM 649 C C . SER A 1 87 ? 13.892 27.741 27.729 1.00 41.57 267 SER A C 1
ATOM 650 O O . SER A 1 87 ? 13.907 26.551 28.060 1.00 42.50 267 SER A O 1
ATOM 653 N N . GLU A 1 88 ? 13.968 28.734 28.604 1.00 42.34 268 GLU A N 1
ATOM 654 C CA . GLU A 1 88 ? 14.021 28.496 30.040 1.00 43.15 268 GLU A CA 1
ATOM 655 C C . GLU A 1 88 ? 12.701 27.936 30.555 1.00 41.71 268 GLU A C 1
ATOM 656 O O . GLU A 1 88 ? 12.705 27.050 31.398 1.00 43.06 268 GLU A O 1
ATOM 662 N N . VAL A 1 89 ? 11.575 28.406 30.030 1.00 39.05 269 VAL A N 1
ATOM 663 C CA . VAL A 1 89 ? 10.312 27.784 30.388 1.00 37.81 269 VAL A CA 1
ATOM 664 C C . VAL A 1 89 ? 10.374 26.322 29.966 1.00 39.30 269 VAL A C 1
ATOM 665 O O . VAL A 1 89 ? 9.986 25.382 30.724 1.00 37.36 269 VAL A O 1
ATOM 669 N N . LEU A 1 90 ? 10.887 26.134 28.748 1.00 40.25 270 LEU A N 1
ATOM 670 C CA . LEU A 1 90 ? 10.787 24.826 28.099 1.00 41.75 270 LEU A CA 1
ATOM 671 C C . LEU A 1 90 ? 11.690 23.823 28.822 1.00 43.71 270 LEU A C 1
ATOM 672 O O . LEU A 1 90 ? 11.422 22.596 28.830 1.00 45.25 270 LEU A O 1
ATOM 677 N N . LYS A 1 91 ? 12.751 24.345 29.459 1.00 45.41 271 LYS A N 1
ATOM 678 C CA . LYS A 1 91 ? 13.634 23.519 30.315 1.00 46.88 271 LYS A CA 1
ATOM 679 C C . LYS A 1 91 ? 12.799 22.879 31.395 1.00 47.39 271 LYS A C 1
ATOM 680 O O . LYS A 1 91 ? 12.960 21.719 31.698 1.00 49.12 271 LYS A O 1
ATOM 686 N N . ARG A 1 92 ? 11.820 23.618 31.910 1.00 46.95 272 ARG A N 1
ATOM 687 C CA . ARG A 1 92 ? 11.038 23.178 33.067 1.00 46.46 272 ARG A CA 1
ATOM 688 C C . ARG A 1 92 ? 9.688 22.560 32.728 1.00 46.96 272 ARG A C 1
ATOM 689 O O . ARG A 1 92 ? 9.227 21.683 33.483 1.00 48.73 272 ARG A O 1
ATOM 697 N N . GLU A 1 93 ? 9.041 23.064 31.663 1.00 45.34 273 GLU A N 1
ATOM 698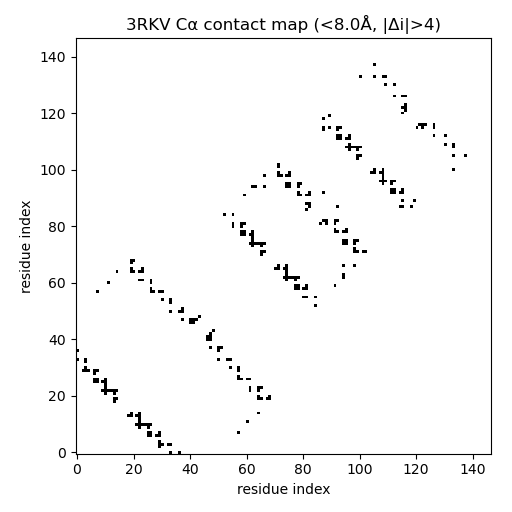 C CA . GLU A 1 93 ? 7.754 22.550 31.158 1.00 45.27 273 GLU A CA 1
ATOM 699 C C . GLU A 1 93 ? 7.879 22.302 29.640 1.00 44.25 273 GLU A C 1
ATOM 700 O O . GLU A 1 93 ? 7.644 23.180 28.858 1.00 41.48 273 GLU A O 1
ATOM 706 N N . GLU A 1 94 ? 8.263 21.092 29.259 1.00 46.09 274 GLU A N 1
ATOM 707 C CA . GLU A 1 94 ? 8.713 20.768 27.877 1.00 48.05 274 GLU A CA 1
ATOM 708 C C . GLU A 1 94 ? 7.696 21.022 26.757 1.00 47.10 274 GLU A C 1
ATOM 709 O O . GLU A 1 94 ? 8.080 21.278 25.610 1.00 47.12 274 GLU A O 1
ATOM 715 N N . THR A 1 95 ? 6.430 20.832 27.087 1.00 46.11 275 THR A N 1
ATOM 716 C CA . THR A 1 95 ? 5.346 21.054 26.148 1.00 45.44 275 THR A CA 1
ATOM 717 C C . THR A 1 95 ? 4.513 22.275 26.508 1.00 42.89 275 THR A C 1
ATOM 718 O O . THR A 1 95 ? 3.349 22.322 26.144 1.00 43.96 275 THR A O 1
ATOM 722 N N . ASN A 1 96 ? 5.087 23.250 27.222 1.00 39.96 276 ASN A N 1
ATOM 723 C CA . ASN A 1 96 ? 4.346 24.512 27.509 1.00 37.79 276 ASN A CA 1
ATOM 724 C C . ASN A 1 96 ? 3.851 25.251 26.240 1.00 36.68 276 ASN A C 1
ATOM 725 O O . ASN A 1 96 ? 4.601 25.688 25.401 1.00 34.77 276 ASN A O 1
ATOM 730 N N . GLU A 1 97 ? 2.552 25.370 26.130 1.00 39.05 277 GLU A N 1
ATOM 731 C CA . GLU A 1 97 ? 1.898 25.863 24.912 1.00 39.93 277 GLU A CA 1
ATOM 732 C C . GLU A 1 97 ? 2.439 27.218 24.523 1.00 38.48 277 GLU A C 1
ATOM 733 O O . GLU A 1 97 ? 2.864 27.427 23.384 1.00 38.51 277 GLU A O 1
ATOM 739 N N . LYS A 1 98 ? 2.470 28.131 25.493 1.00 37.35 278 LYS A N 1
ATOM 740 C CA . LYS A 1 98 ? 2.752 29.519 25.191 1.00 37.17 278 LYS A CA 1
ATOM 741 C C . LYS A 1 98 ? 4.204 29.717 24.897 1.00 36.75 278 LYS A C 1
ATOM 742 O O . LYS A 1 98 ? 4.558 30.483 24.028 1.00 39.72 278 LYS A O 1
ATOM 748 N N . ALA A 1 99 ? 5.047 28.958 25.571 1.00 34.94 279 ALA A N 1
ATOM 749 C CA . ALA A 1 99 ? 6.481 29.040 25.421 1.00 33.76 279 ALA A CA 1
ATOM 750 C C . ALA A 1 99 ? 6.868 28.498 24.053 1.00 34.35 279 ALA A C 1
ATOM 751 O O . ALA A 1 99 ? 7.649 29.110 23.344 1.00 33.68 279 ALA A O 1
ATOM 753 N N . LEU A 1 100 ? 6.289 27.368 23.667 1.00 35.34 280 LEU A N 1
ATOM 754 C CA . LEU A 1 100 ? 6.547 26.831 22.347 1.00 36.53 280 LEU A CA 1
ATOM 755 C C . LEU A 1 100 ? 6.102 27.819 21.273 1.00 38.59 280 LEU A C 1
ATOM 756 O O . LEU A 1 100 ? 6.737 27.982 20.244 1.00 39.24 280 LEU A O 1
ATOM 761 N N . PHE A 1 101 ? 4.946 28.425 21.463 1.00 40.65 281 PHE A N 1
ATOM 762 C CA . PHE A 1 101 ? 4.468 29.313 20.436 1.00 42.66 281 PHE A CA 1
ATOM 763 C C . PHE A 1 101 ? 5.414 30.449 20.296 1.00 42.78 281 PHE A C 1
ATOM 764 O O . PHE A 1 101 ? 5.827 30.800 19.189 1.00 44.32 281 PHE A O 1
ATOM 772 N N . ARG A 1 102 ? 5.773 31.029 21.425 1.00 42.27 282 ARG A N 1
ATOM 773 C CA . ARG A 1 102 ? 6.580 32.254 21.400 1.00 42.78 282 ARG A CA 1
ATOM 774 C C . ARG A 1 102 ? 7.909 31.985 20.835 1.00 42.89 282 ARG A C 1
ATOM 775 O O . ARG A 1 102 ? 8.383 32.755 20.055 1.00 45.82 282 ARG A O 1
ATOM 783 N N . ARG A 1 103 ? 8.533 30.883 21.226 1.00 42.51 283 ARG A N 1
ATOM 784 C CA . ARG A 1 103 ? 9.818 30.473 20.641 1.00 42.47 283 ARG A CA 1
ATOM 785 C C . ARG A 1 103 ? 9.742 30.227 19.144 1.00 42.81 283 ARG A C 1
ATOM 786 O O . ARG A 1 103 ? 10.680 30.570 18.404 1.00 43.74 283 ARG A O 1
ATOM 794 N N . ALA A 1 104 ? 8.671 29.586 18.699 1.00 40.88 284 ALA A N 1
ATOM 795 C CA . ALA A 1 104 ? 8.460 29.514 17.288 1.00 42.20 284 ALA A CA 1
ATOM 796 C C . ALA A 1 104 ? 8.476 30.948 16.681 1.00 43.12 284 ALA A C 1
ATOM 797 O O . ALA A 1 104 ? 9.048 31.188 15.618 1.00 44.04 284 ALA A O 1
ATOM 799 N N . LYS A 1 105 ? 7.857 31.909 17.331 1.00 42.43 285 LYS A N 1
ATOM 800 C CA . LYS A 1 105 ? 7.640 33.166 16.639 1.00 44.31 285 LYS A CA 1
ATOM 801 C C . LYS A 1 105 ? 8.960 33.838 16.538 1.00 44.76 285 LYS A C 1
ATOM 802 O O . LYS A 1 105 ? 9.230 34.556 15.559 1.00 46.75 285 LYS A O 1
ATOM 808 N N . ALA A 1 106 ? 9.779 33.626 17.573 1.00 42.53 286 ALA A N 1
ATOM 809 C CA . ALA A 1 106 ? 11.111 34.205 17.631 1.00 43.20 286 ALA A CA 1
ATOM 810 C C . ALA A 1 106 ? 11.945 33.645 16.495 1.00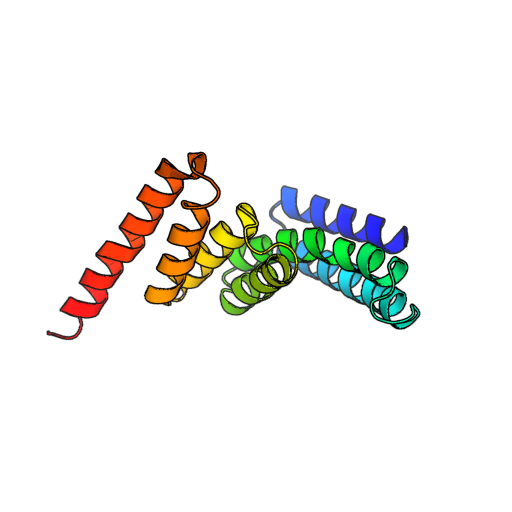 44.68 286 ALA A C 1
ATOM 811 O O . ALA A 1 106 ? 12.552 34.401 15.742 1.00 46.44 286 ALA A O 1
ATOM 813 N N . ARG A 1 107 ? 11.960 32.318 16.421 1.00 43.55 287 ARG A N 1
ATOM 814 C CA . ARG A 1 107 ? 12.770 31.580 15.489 1.00 46.04 287 ARG A CA 1
ATOM 815 C C . ARG A 1 107 ? 12.447 31.962 14.058 1.00 48.58 287 ARG A C 1
ATOM 816 O O . ARG A 1 107 ? 13.359 32.174 13.231 1.00 49.24 287 ARG A O 1
ATOM 824 N N . ILE A 1 108 ? 11.143 32.059 13.798 1.00 49.00 288 ILE A N 1
ATOM 825 C CA . ILE A 1 108 ? 10.633 32.406 12.481 1.00 52.32 288 ILE A CA 1
ATOM 826 C C . ILE A 1 108 ? 11.190 33.743 12.072 1.00 54.61 288 ILE A C 1
ATOM 827 O O . ILE A 1 108 ? 11.722 33.886 10.982 1.00 58.53 288 ILE A O 1
ATOM 832 N N . ALA A 1 109 ? 11.066 34.721 12.962 1.00 53.74 289 ALA A N 1
ATOM 833 C CA . ALA A 1 109 ? 11.502 36.060 12.694 1.00 55.41 289 ALA A CA 1
ATOM 834 C C . ALA A 1 109 ? 13.028 36.067 12.523 1.00 57.40 289 ALA A C 1
ATOM 835 O O . ALA A 1 109 ? 13.617 36.953 11.840 1.00 59.79 289 ALA A O 1
ATOM 837 N N . ALA A 1 110 ? 13.665 35.055 13.121 1.00 56.37 290 ALA A N 1
ATOM 838 C CA . ALA A 1 110 ? 15.121 34.951 13.122 1.00 58.33 290 ALA A CA 1
ATOM 839 C C . ALA A 1 110 ? 15.643 34.171 11.895 1.00 61.02 290 ALA A C 1
ATOM 840 O O . ALA A 1 110 ? 16.850 34.038 11.719 1.00 62.96 290 ALA A O 1
ATOM 842 N N . TRP A 1 111 ? 14.730 33.666 11.056 1.00 61.80 291 TRP A N 1
ATOM 843 C CA . TRP A 1 111 ? 15.054 32.752 9.947 1.00 64.44 291 TRP A CA 1
ATOM 844 C C . TRP A 1 111 ? 15.595 31.376 10.401 1.00 63.55 291 TRP A C 1
ATOM 845 O O . TRP A 1 111 ? 16.332 30.716 9.663 1.00 66.05 291 TRP A O 1
ATOM 856 N N . LYS A 1 112 ? 15.193 30.926 11.587 1.00 60.40 292 LYS A N 1
ATOM 857 C CA . LYS A 1 112 ? 15.586 29.606 12.067 1.00 59.75 292 LYS A CA 1
ATOM 858 C C . LYS A 1 112 ? 14.452 28.653 11.813 1.00 58.26 292 LYS A C 1
ATOM 859 O O . LYS A 1 112 ? 13.708 28.288 12.739 1.00 56.46 292 LYS A O 1
ATOM 865 N N . LEU A 1 113 ? 14.316 28.241 10.561 1.00 60.02 293 LEU A N 1
ATOM 866 C CA . LEU A 1 113 ? 13.043 27.759 10.052 1.00 59.76 293 LEU A CA 1
ATOM 867 C C . LEU A 1 113 ? 12.842 26.276 10.291 1.00 59.56 293 LEU A C 1
ATOM 868 O O . LEU A 1 113 ? 11.773 25.840 10.705 1.00 57.63 293 LEU A O 1
ATOM 873 N N . ASP A 1 114 ? 13.865 25.489 10.096 1.00 61.62 294 ASP A N 1
ATOM 874 C CA . ASP A 1 114 ? 13.784 24.111 10.562 1.00 62.62 294 ASP A CA 1
ATOM 875 C C . ASP A 1 114 ? 13.284 24.060 12.002 1.00 59.91 294 ASP A C 1
ATOM 876 O O . ASP A 1 114 ? 12.467 23.229 12.363 1.00 60.31 294 ASP A O 1
ATOM 881 N N . GLU A 1 115 ? 13.766 24.978 12.821 1.00 59.07 295 GLU A N 1
ATOM 882 C CA . GLU A 1 115 ? 13.565 24.909 14.260 1.00 56.77 295 GLU A CA 1
ATOM 883 C C . GLU A 1 115 ? 12.279 25.505 14.713 1.00 54.24 295 GLU A C 1
ATOM 884 O O . GLU A 1 115 ? 11.698 25.027 15.681 1.00 53.28 295 GLU A O 1
ATOM 890 N N . ALA A 1 116 ? 11.837 26.547 14.021 1.00 53.95 296 ALA A N 1
ATOM 891 C CA . ALA A 1 116 ? 10.505 27.064 14.237 1.00 51.56 296 ALA A CA 1
ATOM 892 C C . ALA A 1 116 ? 9.494 25.962 13.893 1.00 52.37 296 ALA A C 1
ATOM 893 O O . ALA A 1 116 ? 8.504 25.827 14.590 1.00 51.62 296 ALA A O 1
ATOM 895 N N . GLU A 1 117 ? 9.766 25.154 12.863 1.00 54.38 297 GLU A N 1
ATOM 896 C CA . GLU A 1 117 ? 8.897 24.045 12.490 1.00 56.27 297 GLU A CA 1
ATOM 897 C C . GLU A 1 117 ? 8.827 22.940 13.565 1.00 55.60 297 GLU A C 1
ATOM 898 O O . GLU A 1 117 ? 7.719 22.469 13.886 1.00 56.13 297 GLU A O 1
ATOM 904 N N . GLU A 1 118 ? 9.974 22.525 14.111 1.00 54.63 298 GLU A N 1
ATOM 905 C CA . GLU A 1 118 ? 10.012 21.593 15.259 1.00 53.51 298 GLU A CA 1
ATOM 906 C C . GLU A 1 118 ? 9.043 22.003 16.387 1.00 50.03 298 GLU A C 1
ATOM 907 O O . GLU A 1 118 ? 8.159 21.237 16.800 1.00 50.07 298 GLU A O 1
ATOM 913 N N . ASP A 1 119 ? 9.197 23.236 16.845 1.00 47.80 299 ASP A N 1
ATOM 914 C CA . ASP A 1 119 ? 8.329 23.833 17.890 1.00 44.90 299 ASP A CA 1
ATOM 915 C C . ASP A 1 119 ? 6.877 23.788 17.551 1.00 43.50 299 ASP A C 1
ATOM 916 O O . ASP A 1 119 ? 6.150 23.220 18.288 1.00 43.96 299 ASP A O 1
ATOM 921 N N . LEU A 1 120 ? 6.469 24.316 16.400 1.00 43.88 300 LEU A N 1
ATOM 922 C CA . LEU A 1 120 ? 5.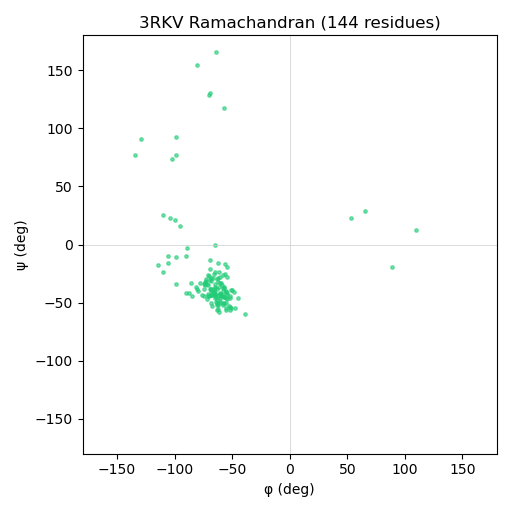065 24.238 15.960 1.00 43.79 300 LEU A CA 1
ATOM 923 C C . LEU A 1 120 ? 4.534 22.826 15.821 1.00 44.34 300 LEU A C 1
ATOM 924 O O . LEU A 1 120 ? 3.398 22.589 16.091 1.00 42.58 300 LEU A O 1
ATOM 929 N N . LYS A 1 121 ? 5.363 21.892 15.397 1.00 46.33 301 LYS A N 1
ATOM 930 C CA . LYS A 1 121 ? 4.939 20.473 15.360 1.00 48.82 301 LYS A CA 1
ATOM 931 C C . LYS A 1 121 ? 4.723 19.954 16.792 1.00 47.25 301 LYS A C 1
ATOM 932 O O . LYS A 1 121 ? 3.768 19.250 17.091 1.00 48.12 301 LYS A O 1
ATOM 938 N N . LEU A 1 122 ? 5.646 20.310 17.674 1.00 45.19 302 LEU A N 1
ATOM 939 C CA . LEU A 1 122 ? 5.567 19.881 19.045 1.00 44.15 302 LEU A CA 1
ATOM 940 C C . LEU A 1 122 ? 4.346 20.543 19.701 1.00 42.28 302 LEU A C 1
ATOM 941 O O . LEU A 1 122 ? 3.616 19.883 20.434 1.00 43.77 302 LEU A O 1
ATOM 946 N N . LEU A 1 123 ? 4.120 21.814 19.401 1.00 39.78 303 LEU A N 1
ATOM 947 C CA . LEU A 1 123 ? 2.953 22.519 19.869 1.00 40.14 303 LEU A CA 1
ATOM 948 C C . LEU A 1 123 ? 1.707 21.728 19.526 1.00 42.25 303 LEU A C 1
ATOM 949 O O . LEU A 1 123 ? 0.935 21.292 20.415 1.00 43.96 303 LEU A O 1
ATOM 954 N N . LEU A 1 124 ? 1.567 21.439 18.237 1.00 43.73 304 LEU A N 1
ATOM 955 C CA . LEU A 1 124 ? 0.348 20.848 17.705 1.00 45.39 304 LEU A CA 1
ATOM 956 C C . LEU A 1 124 ? 0.139 19.445 18.279 1.00 46.74 304 LEU A C 1
ATOM 957 O O . LEU A 1 124 ? -0.953 19.109 18.680 1.00 48.68 304 LEU A O 1
ATOM 962 N N . ARG A 1 125 ? 1.205 18.669 18.365 1.00 47.09 305 ARG A N 1
ATOM 963 C CA A ARG A 1 125 ? 1.208 17.323 18.936 0.60 48.88 305 ARG A CA 1
ATOM 964 C CA B ARG A 1 125 ? 1.112 17.302 18.908 0.40 48.67 305 ARG A CA 1
ATOM 965 C C . ARG A 1 125 ? 0.620 17.271 20.365 1.00 47.90 305 ARG A C 1
ATOM 966 O O . ARG A 1 125 ? -0.042 16.316 20.763 1.00 49.84 305 ARG A O 1
ATOM 981 N N . ASN A 1 126 ? 0.894 18.308 21.152 1.00 45.43 306 ASN A N 1
ATOM 982 C CA . ASN A 1 126 ? 0.484 18.310 22.569 1.00 44.93 306 ASN A CA 1
ATOM 983 C C . ASN A 1 126 ? -0.699 19.216 22.831 1.00 44.50 306 ASN A C 1
ATOM 984 O O . ASN A 1 126 ? -1.308 19.126 23.854 1.00 44.05 306 ASN A O 1
ATOM 989 N N . HIS A 1 127 ? -0.990 20.106 21.884 1.00 44.50 307 HIS A N 1
ATOM 990 C CA . HIS A 1 127 ? -2.082 21.032 22.023 1.00 44.10 307 HIS A CA 1
ATOM 991 C C . HIS A 1 127 ? -2.899 21.088 20.725 1.00 45.29 307 HIS A C 1
ATOM 992 O O . HIS A 1 127 ? -2.841 22.050 19.972 1.00 44.94 307 HIS A O 1
ATOM 999 N N . PRO A 1 128 ? -3.728 20.068 20.500 1.00 47.52 308 PRO A N 1
ATOM 1000 C CA . PRO A 1 128 ? -4.505 19.951 19.270 1.00 50.47 308 PRO A CA 1
ATOM 1001 C C . PRO A 1 128 ? -5.384 21.172 18.918 1.00 51.41 308 PRO A C 1
ATOM 1002 O O . PRO A 1 128 ? -5.755 21.311 17.776 1.00 54.82 308 PRO A O 1
ATOM 1006 N N . ALA A 1 129 ? -5.702 22.048 19.873 1.00 50.85 309 ALA A N 1
ATOM 1007 C CA . ALA A 1 129 ? -6.575 23.212 19.625 1.00 51.55 309 ALA A CA 1
ATOM 1008 C C . ALA A 1 129 ? -5.792 24.434 19.201 1.00 50.41 309 ALA A C 1
ATOM 1009 O O . ALA A 1 129 ? -6.372 25.442 18.842 1.00 52.54 309 ALA A O 1
ATOM 1011 N N . ALA A 1 130 ? -4.476 24.375 19.310 1.00 48.37 310 ALA A N 1
ATOM 1012 C CA . ALA A 1 130 ? -3.604 25.298 18.616 1.00 47.17 310 ALA A CA 1
ATOM 1013 C C . ALA A 1 130 ? -3.675 25.162 17.075 1.00 49.63 310 ALA A C 1
ATOM 1014 O O . ALA A 1 130 ? -2.956 25.869 16.379 1.00 50.03 310 ALA A O 1
ATOM 1016 N N . ALA A 1 131 ? -4.479 24.245 16.539 1.00 52.53 311 ALA A N 1
ATOM 1017 C CA . ALA A 1 131 ? -4.503 23.973 15.074 1.00 55.78 311 ALA A CA 1
ATOM 1018 C C . ALA A 1 131 ? -4.377 25.211 14.179 1.00 56.77 311 ALA A C 1
ATOM 1019 O O . ALA A 1 131 ? -3.438 25.313 13.393 1.00 58.50 311 ALA A O 1
ATOM 1021 N N . SER A 1 132 ? -5.288 26.154 14.293 1.00 57.90 312 SER A N 1
ATOM 1022 C CA . SER A 1 132 ? -5.362 27.200 13.290 1.00 60.37 312 SER A CA 1
ATOM 1023 C C . SER A 1 132 ? -4.220 28.189 13.448 1.00 58.70 312 SER A C 1
ATOM 1024 O O . SER A 1 132 ? -3.653 28.656 12.481 1.00 61.28 312 SER A O 1
ATOM 1027 N N . VAL A 1 133 ? -3.869 28.501 14.671 1.00 56.64 313 VAL A N 1
ATOM 1028 C CA . VAL A 1 133 ? -2.683 29.278 14.927 1.00 55.05 313 VAL A CA 1
ATOM 1029 C C . VAL A 1 133 ? -1.442 28.582 14.357 1.00 54.90 313 VAL A C 1
ATOM 1030 O O . VAL A 1 133 ? -0.573 29.216 13.758 1.00 55.80 313 VAL A O 1
ATOM 1034 N N . VAL A 1 134 ? -1.366 27.271 14.48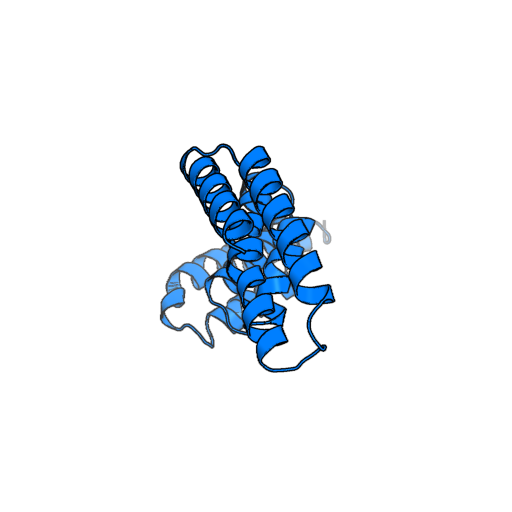8 1.00 54.49 314 VAL A N 1
ATOM 1035 C CA . VAL A 1 134 ? -0.219 26.569 13.905 1.00 54.24 314 VAL A CA 1
ATOM 1036 C C . VAL A 1 134 ? -0.246 26.605 12.364 1.00 57.36 314 VAL A C 1
ATOM 1037 O O . VAL A 1 134 ? 0.776 26.849 11.737 1.00 57.91 314 VAL A O 1
ATOM 1041 N N . ALA A 1 135 ? -1.406 26.372 11.770 1.00 59.01 315 ALA A N 1
ATOM 1042 C CA . ALA A 1 135 ? -1.577 26.465 10.330 1.00 61.91 315 ALA A CA 1
ATOM 1043 C C . ALA A 1 135 ? -1.063 27.800 9.782 1.00 62.18 315 ALA A C 1
ATOM 1044 O O . ALA A 1 135 ? -0.386 27.866 8.750 1.00 63.63 315 ALA A O 1
ATOM 1046 N N . ARG A 1 136 ? -1.409 28.859 10.485 1.00 61.21 316 ARG A N 1
ATOM 1047 C CA . ARG A 1 136 ? -1.075 30.196 10.076 1.00 62.81 316 ARG A CA 1
ATOM 1048 C C . ARG A 1 136 ? 0.443 30.457 10.086 1.00 62.00 316 ARG A C 1
ATOM 1049 O O . ARG A 1 136 ? 0.969 31.111 9.196 1.00 63.60 316 ARG A O 1
ATOM 1057 N N . GLU A 1 137 ? 1.154 29.972 11.100 1.00 60.17 317 GLU A N 1
ATOM 1058 C CA . GLU A 1 137 ? 2.594 30.202 11.165 1.00 59.69 317 GLU A CA 1
ATOM 1059 C C . GLU A 1 137 ? 3.367 29.218 10.282 1.00 61.77 317 GLU A C 1
ATOM 1060 O O . GLU A 1 137 ? 4.373 29.585 9.656 1.00 63.24 317 GLU A O 1
ATOM 1066 N N . MET A 1 138 ? 2.924 27.979 10.199 1.00 62.78 318 MET A N 1
ATOM 1067 C CA . MET A 1 138 ? 3.536 27.075 9.242 1.00 65.80 318 MET A CA 1
ATOM 1068 C C . MET A 1 138 ? 3.420 27.637 7.828 1.00 69.55 318 MET A C 1
ATOM 1069 O O . MET A 1 138 ? 4.215 27.304 6.949 1.00 72.21 318 MET A O 1
ATOM 1074 N N . LYS A 1 139 ? 2.408 28.459 7.595 1.00 70.32 319 LYS A N 1
ATOM 1075 C CA . LYS A 1 139 ? 2.239 29.054 6.300 1.00 73.88 319 LYS A CA 1
ATOM 1076 C C . LYS A 1 139 ? 3.363 30.060 6.045 1.00 73.63 319 LYS A C 1
ATOM 1077 O O . LYS A 1 139 ? 3.859 30.196 4.915 1.00 76.89 319 LYS A O 1
ATOM 1083 N N . ILE A 1 140 ? 3.738 30.780 7.089 1.00 69.88 320 ILE A N 1
ATOM 1084 C CA . ILE A 1 140 ? 4.726 31.820 6.988 1.00 69.71 320 ILE A CA 1
ATOM 1085 C C . ILE A 1 140 ? 6.074 31.132 6.774 1.00 69.86 320 ILE A C 1
ATOM 1086 O O . ILE A 1 140 ? 6.853 31.483 5.880 1.00 72.39 320 ILE A O 1
ATOM 1091 N N . VAL A 1 141 ? 6.313 30.090 7.548 1.00 67.61 321 VAL A N 1
ATOM 1092 C CA . VAL A 1 141 ? 7.531 29.308 7.412 1.00 67.97 321 VAL A CA 1
ATOM 1093 C C . VAL A 1 141 ? 7.683 28.811 5.992 1.00 72.23 321 VAL A C 1
ATOM 1094 O O . VAL A 1 141 ? 8.680 29.072 5.320 1.00 74.05 321 VAL A O 1
ATOM 1098 N N . THR A 1 142 ? 6.657 28.093 5.553 1.00 74.60 322 THR A N 1
ATOM 1099 C CA . THR A 1 142 ? 6.715 27.283 4.350 1.00 78.72 322 THR A CA 1
ATOM 1100 C C . THR A 1 142 ? 6.892 28.172 3.110 1.00 82.57 322 THR A C 1
ATOM 1101 O O . THR A 1 142 ? 7.448 27.717 2.115 1.00 85.97 322 THR A O 1
ATOM 1105 N N . GLU A 1 143 ? 6.459 29.434 3.168 1.00 82.72 323 GLU A N 1
ATOM 1106 C CA . GLU A 1 143 ? 6.645 30.314 2.031 1.00 87.20 323 GLU A CA 1
ATOM 1107 C C . GLU A 1 143 ? 7.958 31.035 2.156 1.00 87.28 323 GLU A C 1
ATOM 1108 O O . GLU A 1 143 ? 8.688 31.152 1.182 1.00 90.30 323 GLU A O 1
ATOM 1114 N N . ARG A 1 144 ? 8.289 31.483 3.353 1.00 84.61 324 ARG A N 1
ATOM 1115 C CA . ARG A 1 144 ? 9.633 31.989 3.603 1.00 84.98 324 ARG A CA 1
ATOM 1116 C C . ARG A 1 144 ? 10.766 31.045 3.133 1.00 87.43 324 ARG A C 1
ATOM 1117 O O . ARG A 1 144 ? 11.777 31.512 2.584 1.00 90.30 324 ARG A O 1
ATOM 1125 N N . ARG A 1 145 ? 10.608 29.736 3.314 1.00 87.27 325 ARG A N 1
ATOM 1126 C CA . ARG A 1 145 ? 11.528 28.762 2.685 1.00 90.33 325 ARG A CA 1
ATOM 1127 C C . ARG A 1 145 ? 11.555 28.781 1.153 1.00 95.50 325 ARG A C 1
ATOM 1128 O O . ARG A 1 145 ? 12.512 28.291 0.556 1.00 97.70 325 ARG A O 1
ATOM 1136 N N . ALA A 1 146 ? 10.471 29.262 0.542 1.00 97.67 326 ALA A N 1
ATOM 1137 C CA . ALA A 1 146 ? 10.379 29.440 -0.901 1.00 103.17 326 ALA A CA 1
ATOM 1138 C C . ALA A 1 146 ? 11.163 30.686 -1.349 1.00 105.90 326 ALA A C 1
ATOM 1139 O O . ALA A 1 146 ? 11.879 30.636 -2.366 1.00 109.87 326 ALA A O 1
ATOM 1141 N N . GLU A 1 147 ? 11.024 31.783 -0.59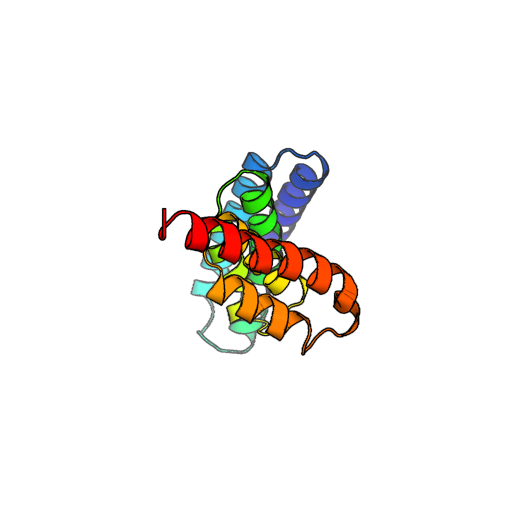1 1.00 104.35 327 GLU A N 1
ATOM 1142 C CA . GLU A 1 147 ? 11.756 33.029 -0.855 1.00 107.33 327 GLU A CA 1
ATOM 1143 C C . GLU A 1 147 ? 13.239 32.778 -0.736 1.00 108.01 327 GLU A C 1
ATOM 1144 O O . GLU A 1 147 ? 13.969 32.990 -1.696 1.00 112.00 327 GLU A O 1
ATOM 1150 N N . LYS A 1 148 ? 13.675 32.313 0.435 1.00 104.43 328 LYS A N 1
ATOM 1151 C CA . LYS A 1 148 ? 15.108 32.091 0.696 1.00 105.33 328 LYS A CA 1
ATOM 1152 C C . LYS A 1 148 ? 15.723 31.171 -0.353 1.00 109.03 328 LYS A C 1
ATOM 1153 O O . LYS A 1 148 ? 16.842 31.433 -0.802 1.00 112.46 328 LYS A O 1
ATOM 1159 N N . LYS A 1 149 ? 14.999 30.122 -0.762 1.00 109.18 329 LYS A N 1
ATOM 1160 C CA . LYS A 1 149 ? 15.537 29.145 -1.734 1.00 112.97 329 LYS A CA 1
ATOM 1161 C C . LYS A 1 149 ? 15.008 29.252 -3.166 1.00 117.00 329 LYS A C 1
ATOM 1162 O O . LYS A 1 149 ? 15.022 28.277 -3.904 1.00 119.67 329 LYS A O 1
ATOM 1168 N N . ALA A 1 150 ? 14.518 30.430 -3.530 1.00 117.55 330 ALA A N 1
ATOM 1169 C CA . ALA A 1 150 ? 14.560 30.900 -4.904 1.00 122.55 330 ALA A CA 1
ATOM 1170 C C . ALA A 1 150 ? 15.492 32.124 -4.955 1.00 124.13 330 ALA A C 1
ATOM 1171 O O . ALA A 1 150 ? 15.973 32.497 -6.029 1.00 129.31 330 ALA A O 1
ATOM 1173 N N . ASP A 1 151 ? 15.765 32.734 -3.797 1.00 120.18 331 ASP A N 1
ATOM 1174 C CA . ASP A 1 151 ? 16.724 33.849 -3.692 1.00 121.67 331 ASP A CA 1
ATOM 1175 C C . ASP A 1 151 ? 18.160 33.368 -3.928 1.00 123.89 331 ASP A C 1
ATOM 1176 O O . ASP A 1 151 ? 19.031 34.177 -4.261 1.00 126.94 331 ASP A O 1
ATOM 1181 N N . SER A 1 152 ? 18.403 32.065 -3.748 1.00 122.57 332 SER A N 1
ATOM 1182 C CA . SER A 1 152 ? 19.742 31.470 -3.909 1.00 124.60 332 SER A CA 1
ATOM 1183 C C . SER A 1 152 ? 19.937 30.651 -5.190 1.00 129.25 332 SER A C 1
ATOM 1184 O O . SER A 1 152 ? 21.060 30.250 -5.488 1.00 132.20 332 SER A O 1
ATOM 1187 N N . ARG A 1 153 ? 18.858 30.375 -5.923 1.00 130.16 333 ARG A N 1
ATOM 1188 C CA . ARG A 1 153 ? 18.960 29.798 -7.269 1.00 135.27 333 ARG A CA 1
ATOM 1189 C C . ARG A 1 153 ? 18.917 30.902 -8.322 1.00 139.54 333 ARG A C 1
ATOM 1190 O O . ARG A 1 153 ? 18.720 30.603 -9.495 1.00 144.55 333 ARG A O 1
ATOM 1198 N N . VAL A 1 154 ? 19.125 32.161 -7.916 1.00 138.10 334 VAL A N 1
ATOM 1199 C CA . VAL A 1 154 ? 18.933 33.324 -8.811 1.00 142.38 334 VAL A CA 1
ATOM 1200 C C . VAL A 1 154 ? 19.834 33.281 -10.078 1.00 149.16 334 VAL A C 1
ATOM 1201 O O . VAL A 1 154 ? 20.745 34.094 -10.274 1.00 151.92 334 VAL A O 1
#

Nearest PDB structures (foldseek):
  3rkv-assembly1_A  TM=1.007E+00  e=1.262E-18  Caenorhabditis elegans
  4apo-assembly2_B  TM=9.300E-01  e=1.305E-08  Homo sapiens
  4apo-assembly1_A  TM=9.342E-01  e=1.764E-08  Homo sapiens
  7zub-assembly1_C  TM=9.253E-01  e=2.636E-08  Homo sapiens
  6px0-assembly1_A  TM=8.807E-01  e=1.870E-07  Homo sapiens

Secondary structure (DSSP, 8-state):
-HHHHHHHHHHHHHHHTT-HHHHHHHHHHHHHHHHHHHHTSPTTSHHHHHHHHTHHHHHHHHHHHHHHHT-HHHHHHHHHHHHHHSTT-HHHHHHHHHHHHHTT-HHHHHHHHHHHHHH-GGGHHHHHHHHHHHHHHHHHHTTSS--

Radius of gyration: 17.36 Å; Cα contacts (8 Å, |Δi|>4): 166; chains: 1; bounding box: 28×32×59 Å

Organism: Caenorhabditis elegans (NCBI:txid6239)

CATH classification: 1.25.40.10

Foldseek 3Di:
DVLLVVLQVVLVVCVVVLNLVVSLVSLVVSVVVLVVVLVPDDPPPPVNVVSLVVCQSSLLSNLVSCVSVVNLVSVLVSLVSNCVVVVQPLSSLQSNLVSCLVVVVQVVSLVSLVSNCVVPVVCVVVSVVSVVSSVVVVVCVVVVVVD

B-factor: mean 64.16, std 20.37, range [25.38, 151.92]